Protein AF-A0A3D8JRF0-F1 (afdb_monomer)

Organism: NCBI:txid2291023

Nearest PDB structures (foldseek):
  7dym-assembly1_A  TM=9.245E-01  e=4.728E-04  Pseudomonas aeruginosa PAO1
  6uak-assembly1_A-2  TM=8.917E-01  e=2.465E+00  Lachnospiraceae bacterium C6A11
  4nec-assembly2_B  TM=7.346E-01  e=5.880E+00  Streptomyces lasalocidi
  4nec-assembly3_C  TM=7.288E-01  e=5.880E+00  Streptomyces lasalocidi
  4nec-assembly1_A  TM=7.317E-01  e=9.390E+00  Streptomyces lasalocidi

Solvent-accessible surface area (backbone atoms only — not comparable to full-atom values): 5200 Å² total; per-residue (Å²): 140,86,66,72,43,74,41,77,95,68,40,30,40,30,35,72,45,68,84,58,62,87,45,38,36,88,87,78,54,40,68,34,70,76,37,54,71,46,57,46,52,51,50,51,53,49,51,54,53,52,28,50,56,26,66,78,42,76,85,34,39,35,34,40,35,19,46,41,68,59,62,36,57,48,48,45,52,53,30,59,77,67,72,43,72,57,48,70,42,79,56,112

InterPro domains:
  IPR028904 Tox-REase-5 domain [PF15648] (2-69)

pLDDT: mean 90.53, std 6.91, range [60.84, 96.94]

Foldseek 3Di:
DDFPDADPVVLETEHEDEPVCVQADPVVLHGDPVCVVPVVVVVVVVQVVVLVVQVVDPPHAYEYEYQDVSVLVVVVVVCVVVVRRYHRDYDD

Secondary structure (DSSP, 8-state):
---SEEEGGGTEEEEEE---GGGB-TTT-PBPHHHHHTHHHHHHHHHHHHHHHHHTSTT-EEEEEESSHHHHHHHHHHHHHTT---EEEE--

Sequence (92 aa):
MEFGGFRLRECRLQEAKARDTQFFDLKTRQPKWFFSISGLVDTMRQARKQSAVARDNPPTKLTWYFMQPIPHEYFAGRFVDEDLSIECVFYP

Structure (mmCIF, N/CA/C/O backbone):
data_AF-A0A3D8JRF0-F1
#
_entry.id   AF-A0A3D8JRF0-F1
#
loop_
_atom_site.group_PDB
_atom_site.id
_atom_site.type_symbol
_atom_site.label_atom_id
_atom_site.label_alt_id
_atom_site.label_comp_id
_atom_site.label_asym_id
_atom_site.label_entity_id
_atom_site.label_seq_id
_atom_site.pdbx_PDB_ins_code
_atom_site.Cartn_x
_atom_site.Cartn_y
_atom_site.Cartn_z
_atom_site.occupancy
_atom_site.B_iso_or_equiv
_atom_site.auth_seq_id
_atom_site.auth_comp_id
_atom_site.auth_asym_id
_atom_site.auth_atom_id
_atom_site.pdbx_PDB_model_num
ATOM 1 N N . MET A 1 1 ? -2.819 -14.541 7.033 1.00 60.84 1 MET A N 1
ATOM 2 C CA . MET A 1 1 ? -2.898 -13.102 6.702 1.00 60.84 1 MET A CA 1
ATOM 3 C C . MET A 1 1 ? -2.194 -12.401 7.829 1.00 60.84 1 MET A C 1
ATOM 5 O O . MET A 1 1 ? -2.565 -12.636 8.968 1.00 60.84 1 MET A O 1
ATOM 9 N N . GLU A 1 2 ? -1.155 -11.646 7.513 1.00 80.88 2 GLU A N 1
ATOM 10 C CA . GLU A 1 2 ? -0.236 -11.082 8.500 1.00 80.88 2 GLU A CA 1
ATOM 11 C C . GLU A 1 2 ? -0.118 -9.580 8.260 1.00 80.88 2 GLU A C 1
ATOM 13 O O . GLU A 1 2 ? -0.381 -9.121 7.147 1.00 80.88 2 GLU A O 1
ATOM 18 N N . PHE A 1 3 ? 0.218 -8.835 9.308 1.00 86.56 3 PHE A N 1
ATOM 19 C CA . PHE A 1 3 ? 0.566 -7.419 9.254 1.00 86.56 3 PHE A CA 1
ATOM 20 C C . PHE A 1 3 ? 1.989 -7.277 9.786 1.00 86.56 3 PHE A C 1
ATOM 22 O O . PHE A 1 3 ? 2.351 -7.953 10.749 1.00 86.56 3 PHE A O 1
ATOM 29 N N . GLY A 1 4 ? 2.771 -6.374 9.203 1.00 83.44 4 GLY A N 1
ATOM 30 C CA . GLY A 1 4 ? 4.104 -6.035 9.706 1.00 83.44 4 GLY A CA 1
ATOM 31 C C . GLY A 1 4 ? 4.110 -5.415 11.112 1.00 83.44 4 GLY A C 1
ATOM 32 O O . GLY A 1 4 ? 5.129 -5.473 11.795 1.00 83.44 4 GLY A O 1
ATOM 33 N N . GLY A 1 5 ? 2.992 -4.840 11.574 1.00 90.38 5 GLY A N 1
ATOM 34 C CA . GLY A 1 5 ? 2.861 -4.337 12.942 1.00 90.38 5 GLY A CA 1
ATOM 35 C C . GLY A 1 5 ? 1.532 -3.644 13.247 1.00 90.38 5 GLY A C 1
ATOM 36 O O . GLY A 1 5 ? 0.673 -3.482 12.378 1.00 90.38 5 GLY A O 1
ATOM 37 N N . PHE A 1 6 ? 1.372 -3.210 14.500 1.00 91.12 6 PHE A N 1
ATOM 38 C CA . PHE A 1 6 ? 0.213 -2.443 14.962 1.00 91.12 6 PHE A CA 1
ATOM 39 C C . PHE A 1 6 ? 0.623 -1.335 15.940 1.00 91.12 6 PHE A C 1
ATOM 41 O O . PHE A 1 6 ? 1.302 -1.589 16.936 1.00 91.12 6 PHE A O 1
ATOM 48 N N . ARG A 1 7 ? 0.170 -0.102 15.687 1.00 91.00 7 ARG A N 1
ATOM 49 C CA . ARG A 1 7 ? 0.306 1.039 16.602 1.00 91.00 7 ARG A CA 1
ATOM 50 C C . ARG A 1 7 ? -0.997 1.271 17.347 1.00 91.00 7 ARG A C 1
ATOM 52 O O . ARG A 1 7 ? -1.905 1.929 16.843 1.00 91.00 7 ARG A O 1
ATOM 59 N N . LEU A 1 8 ? -1.032 0.791 18.590 1.00 87.88 8 LEU A N 1
ATOM 60 C CA . LEU A 1 8 ? -2.171 0.906 19.509 1.00 87.88 8 LEU A CA 1
ATOM 61 C C . LEU A 1 8 ? -2.719 2.336 19.619 1.00 87.88 8 LEU A C 1
ATOM 63 O O . LEU A 1 8 ? -3.914 2.548 19.452 1.00 87.88 8 LEU A O 1
ATOM 67 N N . ARG A 1 9 ? -1.848 3.327 19.853 1.00 90.00 9 ARG A N 1
ATOM 68 C CA . ARG A 1 9 ? -2.262 4.727 20.077 1.00 90.00 9 ARG A CA 1
ATOM 69 C C . ARG A 1 9 ? -2.919 5.385 18.863 1.00 90.00 9 ARG A C 1
ATOM 71 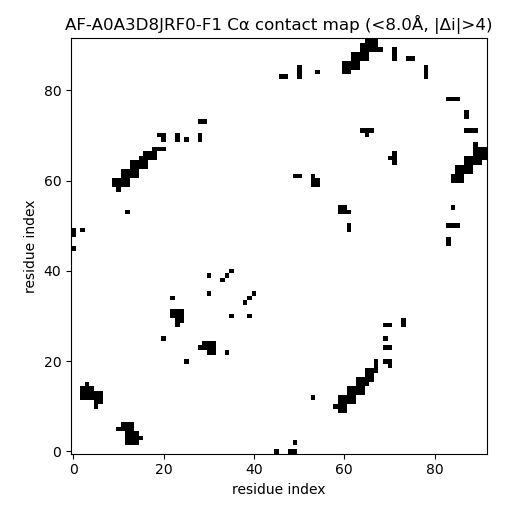O O . ARG A 1 9 ? -3.661 6.343 19.028 1.00 90.00 9 ARG A O 1
ATOM 78 N N . GLU A 1 10 ? -2.639 4.886 17.665 1.00 91.06 10 GLU A N 1
ATOM 79 C CA . GLU A 1 10 ? -3.141 5.443 16.406 1.00 91.06 10 GLU A CA 1
ATOM 80 C C . GLU A 1 10 ? -4.251 4.581 15.790 1.00 91.06 10 GLU A C 1
ATOM 82 O O . GLU A 1 10 ? -4.749 4.921 14.719 1.00 91.06 10 GLU A O 1
ATOM 87 N N . CYS A 1 11 ? -4.610 3.457 16.431 1.00 92.31 11 CYS A N 1
ATOM 88 C CA . CYS A 1 11 ? -5.439 2.405 15.837 1.00 92.31 11 CYS A CA 1
ATOM 89 C C . CYS A 1 11 ? -4.948 2.039 14.425 1.00 92.31 11 CYS A C 1
ATOM 91 O O . CYS A 1 11 ? -5.728 1.969 13.480 1.00 92.31 11 CYS A O 1
ATOM 93 N N . ARG A 1 12 ? -3.631 1.874 14.252 1.00 94.00 12 ARG A N 1
ATOM 94 C CA . ARG A 1 12 ? -3.019 1.776 12.922 1.00 94.00 12 ARG A CA 1
ATOM 95 C C . ARG A 1 12 ? -2.348 0.432 12.698 1.00 94.00 12 ARG A C 1
ATOM 97 O O . ARG A 1 12 ? -1.363 0.110 13.358 1.00 94.00 12 ARG A O 1
ATOM 104 N N . LEU A 1 13 ? -2.851 -0.323 11.729 1.00 95.19 13 LEU A N 1
ATOM 105 C CA . LEU A 1 13 ? -2.205 -1.509 11.178 1.00 95.19 13 LEU A CA 1
ATOM 106 C C . LEU A 1 13 ? -1.127 -1.082 10.182 1.00 95.19 13 LEU A C 1
ATOM 108 O O . LEU A 1 13 ? -1.318 -0.145 9.404 1.00 95.19 13 LEU A O 1
ATOM 112 N N . GLN A 1 14 ? 0.013 -1.761 10.219 1.00 94.38 14 GLN A N 1
ATOM 113 C CA . GLN A 1 14 ? 1.183 -1.413 9.426 1.00 94.38 14 GLN A CA 1
ATOM 114 C C . GLN A 1 14 ? 1.658 -2.615 8.615 1.00 94.38 14 GLN A C 1
ATOM 116 O O . GLN A 1 14 ? 1.721 -3.731 9.122 1.00 94.38 14 GLN A O 1
ATOM 121 N N . GLU A 1 15 ? 2.042 -2.365 7.371 1.00 93.69 15 GLU A N 1
ATOM 122 C CA . GLU A 1 15 ? 2.744 -3.303 6.501 1.00 93.69 15 GLU A CA 1
ATOM 123 C C . GLU A 1 15 ? 4.029 -2.631 6.020 1.00 93.69 15 GLU A C 1
ATOM 125 O O . GLU A 1 15 ? 3.987 -1.491 5.564 1.00 93.69 15 GLU A O 1
ATOM 130 N N . ALA A 1 16 ? 5.167 -3.316 6.109 1.00 90.94 16 ALA A N 1
ATOM 131 C CA . ALA A 1 16 ? 6.427 -2.828 5.559 1.00 90.94 16 ALA A CA 1
ATOM 132 C C . ALA A 1 16 ? 6.786 -3.648 4.319 1.00 90.94 16 ALA A C 1
ATOM 134 O O . ALA A 1 16 ? 6.900 -4.872 4.389 1.00 90.94 16 ALA A O 1
ATOM 135 N N . LYS A 1 17 ? 6.965 -2.976 3.182 1.00 88.75 17 LYS A N 1
ATOM 136 C CA . LYS A 1 17 ? 7.463 -3.575 1.946 1.00 88.75 17 LYS A CA 1
ATOM 137 C C . LYS A 1 17 ? 8.940 -3.244 1.790 1.00 88.75 17 LYS A C 1
ATOM 139 O O . LYS A 1 17 ? 9.358 -2.088 1.908 1.00 88.75 17 LYS A O 1
ATOM 144 N N . ALA A 1 18 ? 9.724 -4.299 1.593 1.00 75.75 18 ALA A N 1
ATOM 145 C CA . ALA A 1 18 ? 11.172 -4.233 1.547 1.00 75.75 18 ALA A CA 1
ATOM 146 C C . ALA A 1 18 ? 11.661 -3.503 0.284 1.00 75.75 18 ALA A C 1
ATOM 148 O O . ALA A 1 18 ? 10.891 -2.976 -0.524 1.00 75.75 18 ALA A O 1
ATOM 149 N N . ARG A 1 19 ? 12.986 -3.437 0.121 1.00 65.56 19 ARG A N 1
ATOM 150 C CA . ARG A 1 19 ? 13.645 -2.845 -1.047 1.00 65.56 19 ARG A CA 1
ATOM 151 C C . ARG A 1 19 ? 13.397 -3.707 -2.295 1.00 65.56 19 ARG A C 1
ATOM 153 O O . ARG A 1 19 ? 14.248 -4.474 -2.728 1.00 65.56 19 ARG A O 1
ATOM 160 N N . ASP A 1 20 ? 12.228 -3.516 -2.888 1.00 65.94 20 ASP A N 1
ATOM 161 C CA . ASP A 1 20 ? 11.683 -4.348 -3.962 1.00 65.94 20 ASP A CA 1
ATOM 162 C C . ASP A 1 20 ? 11.900 -3.759 -5.369 1.00 65.94 20 ASP A C 1
ATOM 164 O O . ASP A 1 20 ? 11.266 -4.177 -6.337 1.00 65.94 20 ASP A O 1
ATOM 168 N N . THR A 1 21 ? 12.837 -2.815 -5.540 1.00 71.69 21 THR A N 1
ATOM 169 C CA . THR A 1 21 ? 13.141 -2.220 -6.860 1.00 71.69 21 THR A CA 1
ATOM 170 C C . THR A 1 21 ? 13.605 -3.239 -7.891 1.00 71.69 21 THR A C 1
ATOM 172 O O . THR A 1 21 ? 13.426 -3.014 -9.084 1.00 71.69 21 THR A O 1
ATOM 175 N N . GLN A 1 22 ? 14.135 -4.389 -7.466 1.00 81.62 22 GLN A N 1
ATOM 176 C CA . GLN A 1 22 ? 14.513 -5.470 -8.378 1.00 81.62 22 GLN A CA 1
ATOM 177 C C . GLN A 1 22 ? 13.334 -6.028 -9.193 1.00 81.62 22 GLN A C 1
ATOM 179 O O . GLN A 1 22 ? 13.557 -6.590 -10.269 1.00 81.62 22 GLN A O 1
ATOM 184 N N . PHE A 1 23 ? 12.099 -5.867 -8.710 1.00 87.00 23 PHE A N 1
ATOM 185 C CA . PHE A 1 23 ? 10.882 -6.336 -9.374 1.00 87.00 23 PHE A CA 1
ATOM 186 C C . PHE A 1 23 ? 10.277 -5.309 -10.330 1.00 87.00 23 PHE A C 1
ATOM 188 O O . PHE A 1 23 ? 9.331 -5.635 -11.040 1.00 87.00 23 PHE A O 1
ATOM 195 N N . PHE A 1 24 ? 10.838 -4.103 -10.389 1.00 90.19 24 PHE A N 1
ATOM 196 C CA . PHE A 1 24 ? 10.376 -3.021 -11.248 1.00 90.19 24 PHE A CA 1
ATOM 197 C C . PHE A 1 24 ? 11.423 -2.692 -12.309 1.00 90.19 24 PHE A C 1
ATOM 199 O O . PHE A 1 24 ? 12.630 -2.864 -12.121 1.00 90.19 24 PHE A O 1
ATOM 206 N N . ASP A 1 25 ? 10.953 -2.237 -13.459 1.00 88.69 25 ASP A N 1
ATOM 207 C CA . ASP A 1 25 ? 11.796 -1.646 -14.483 1.00 88.69 25 ASP A CA 1
ATOM 208 C C . ASP A 1 25 ? 11.987 -0.154 -14.175 1.00 88.69 25 ASP A C 1
ATOM 210 O O . ASP A 1 25 ? 11.024 0.595 -14.021 1.00 88.69 25 ASP A O 1
ATOM 214 N N . LEU A 1 26 ? 13.242 0.286 -14.061 1.00 86.06 26 LEU A N 1
ATOM 215 C CA . LEU A 1 26 ? 13.565 1.653 -13.637 1.00 86.06 26 LEU A CA 1
ATOM 216 C C . LEU A 1 26 ? 13.193 2.717 -14.679 1.00 86.06 26 LEU A C 1
ATOM 218 O O . LEU A 1 26 ? 13.022 3.879 -14.316 1.00 86.06 26 LEU A O 1
ATOM 222 N N . LYS A 1 27 ? 13.085 2.344 -15.961 1.00 86.25 27 LYS A N 1
ATOM 223 C CA . LYS A 1 27 ? 12.753 3.275 -17.047 1.00 86.25 27 LYS A CA 1
ATOM 224 C C . LYS A 1 27 ? 11.247 3.463 -17.158 1.00 86.25 27 LYS A 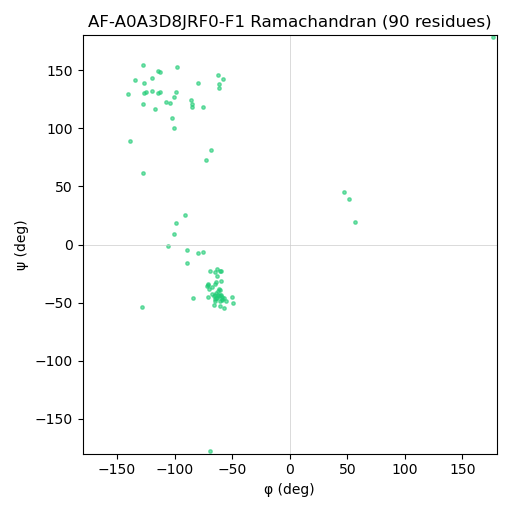C 1
ATOM 226 O O . LYS A 1 27 ? 10.773 4.585 -17.276 1.00 86.25 27 LYS A O 1
ATOM 231 N N . THR A 1 28 ? 10.505 2.361 -17.127 1.00 87.75 28 THR A N 1
ATOM 232 C CA . THR A 1 28 ? 9.045 2.365 -17.296 1.00 87.75 28 THR A CA 1
ATOM 233 C C . THR A 1 28 ? 8.294 2.534 -15.978 1.00 87.75 28 THR A C 1
ATOM 235 O O . THR A 1 28 ? 7.106 2.845 -16.001 1.00 87.75 28 THR A O 1
ATOM 238 N N . ARG A 1 29 ? 8.966 2.327 -14.835 1.00 87.94 29 ARG A N 1
ATOM 239 C CA . ARG A 1 29 ? 8.373 2.258 -13.486 1.00 87.94 29 ARG A CA 1
ATOM 240 C C . ARG A 1 29 ? 7.279 1.193 -13.353 1.00 87.94 29 ARG A C 1
ATOM 242 O O . ARG A 1 29 ? 6.482 1.231 -12.423 1.00 87.94 29 ARG A O 1
ATOM 249 N N . GLN A 1 30 ? 7.255 0.227 -14.270 1.00 90.31 30 GLN A N 1
ATOM 250 C CA . GLN A 1 30 ? 6.298 -0.872 -14.273 1.00 90.31 30 GLN A CA 1
ATOM 251 C C . GLN A 1 30 ? 6.903 -2.127 -13.638 1.00 90.31 30 GLN A C 1
ATOM 253 O O . GLN A 1 30 ? 8.124 -2.322 -13.685 1.00 90.31 30 GLN A O 1
ATOM 258 N N . PRO A 1 31 ? 6.072 -3.006 -13.059 1.00 90.06 31 PRO A N 1
ATOM 259 C CA . PRO A 1 31 ? 6.516 -4.314 -12.610 1.00 90.06 31 PRO A CA 1
ATOM 260 C C . PRO A 1 31 ? 7.047 -5.139 -13.790 1.00 90.06 31 PRO A C 1
ATOM 262 O O . PRO A 1 31 ? 6.468 -5.167 -14.878 1.00 90.06 31 PRO A O 1
ATOM 265 N N . LYS A 1 32 ? 8.160 -5.841 -13.569 1.00 91.00 32 LYS A N 1
ATOM 266 C CA . LYS A 1 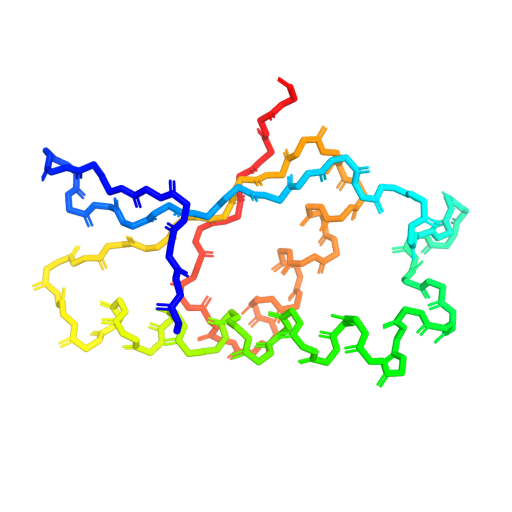32 ? 8.723 -6.789 -14.533 1.00 91.00 32 LYS A CA 1
ATOM 267 C C . LYS A 1 32 ? 7.725 -7.916 -14.778 1.00 91.00 32 LYS A C 1
ATOM 269 O O . LYS A 1 32 ? 7.049 -8.358 -13.853 1.00 91.00 32 LYS A O 1
ATOM 274 N N . TRP A 1 33 ? 7.696 -8.435 -16.005 1.00 88.00 33 TRP A N 1
ATOM 275 C CA . TRP A 1 33 ? 6.682 -9.402 -16.442 1.00 88.00 33 TRP A CA 1
ATOM 276 C C . TRP A 1 33 ? 6.510 -10.583 -15.467 1.00 88.00 33 TRP A C 1
ATOM 278 O O . TRP A 1 33 ? 5.389 -10.897 -15.089 1.00 88.00 33 TRP A O 1
ATOM 288 N N . PHE A 1 34 ? 7.612 -11.179 -14.990 1.00 85.00 34 PHE A N 1
ATOM 289 C CA . PHE A 1 34 ? 7.579 -12.332 -14.087 1.00 85.00 34 PHE A CA 1
ATOM 290 C C . PHE A 1 34 ? 6.960 -11.995 -12.725 1.00 85.00 34 PHE A C 1
ATOM 292 O O . PHE A 1 34 ? 6.285 -12.831 -12.131 1.00 85.00 34 PHE A O 1
ATOM 299 N N . PHE A 1 35 ? 7.160 -10.765 -12.240 1.00 86.06 35 PHE A N 1
ATOM 300 C CA . PHE A 1 35 ? 6.541 -10.288 -11.009 1.00 86.06 35 PHE A CA 1
ATOM 301 C C . PHE A 1 35 ? 5.046 -10.048 -11.222 1.00 86.06 35 PHE A C 1
ATOM 303 O O . PHE A 1 35 ? 4.247 -10.372 -10.350 1.00 86.06 35 PHE A O 1
ATOM 310 N N . SER A 1 36 ? 4.646 -9.572 -12.403 1.00 86.38 36 SER A N 1
ATOM 311 C CA . SER A 1 36 ? 3.239 -9.355 -12.749 1.00 86.38 36 SER A CA 1
ATOM 312 C C . SER A 1 36 ? 2.398 -10.639 -12.768 1.00 86.38 36 SER A C 1
ATOM 314 O O . SER A 1 36 ? 1.199 -10.560 -12.517 1.00 86.38 36 SER A O 1
ATOM 316 N N . ILE A 1 37 ? 2.993 -11.812 -13.030 1.00 83.94 37 ILE A N 1
ATOM 317 C CA . ILE A 1 37 ? 2.260 -13.094 -13.103 1.00 83.94 37 ILE A CA 1
ATOM 318 C C . ILE A 1 37 ? 1.783 -13.563 -11.726 1.00 83.94 37 ILE A C 1
ATOM 320 O O . ILE A 1 37 ? 0.650 -14.015 -11.591 1.00 83.94 37 ILE A O 1
ATOM 324 N N . SER A 1 38 ? 2.650 -13.501 -10.713 1.00 85.31 38 SER A N 1
ATOM 325 C CA . SER A 1 38 ? 2.375 -14.081 -9.391 1.00 85.31 38 SER A CA 1
ATOM 326 C C . SER A 1 38 ? 2.605 -13.089 -8.260 1.00 85.31 38 SER A C 1
ATOM 328 O O . SER A 1 38 ? 1.684 -12.816 -7.497 1.00 85.31 38 SER A O 1
ATOM 330 N N . GLY A 1 39 ? 3.789 -12.478 -8.183 1.00 87.06 39 GLY A N 1
ATOM 331 C CA . GLY A 1 39 ? 4.162 -11.600 -7.070 1.00 87.06 39 GLY A CA 1
ATOM 332 C C . GLY A 1 39 ? 3.238 -10.390 -6.904 1.00 87.06 39 GLY A C 1
ATOM 333 O O . GLY A 1 39 ? 2.788 -10.093 -5.796 1.00 87.06 39 GLY A O 1
ATOM 334 N N . LEU A 1 40 ? 2.878 -9.727 -8.003 1.00 90.62 40 LEU A N 1
ATOM 335 C CA . LEU A 1 40 ? 1.941 -8.606 -7.993 1.00 90.62 40 LEU A CA 1
ATOM 336 C C . LEU A 1 40 ? 0.526 -9.061 -7.620 1.00 90.62 40 LEU A C 1
ATOM 338 O O . LEU A 1 40 ? -0.145 -8.396 -6.832 1.00 90.62 40 LEU A O 1
ATOM 342 N N . VAL A 1 41 ? 0.081 -10.198 -8.161 1.00 91.19 41 VAL A N 1
ATOM 343 C CA . VAL A 1 41 ? -1.243 -10.770 -7.873 1.00 91.19 41 VAL A CA 1
ATOM 344 C C . VAL A 1 41 ? -1.362 -11.109 -6.388 1.00 91.19 41 VAL A C 1
ATOM 346 O O . VAL A 1 41 ? -2.364 -10.777 -5.751 1.00 91.19 41 VAL A O 1
ATOM 349 N N . ASP A 1 42 ? -0.324 -11.713 -5.815 1.00 91.38 42 ASP A N 1
ATOM 350 C CA . ASP A 1 42 ? -0.250 -12.052 -4.398 1.00 91.38 42 ASP A CA 1
ATOM 351 C C . ASP A 1 42 ? -0.223 -10.799 -3.516 1.00 91.38 42 ASP A C 1
ATOM 353 O O . ASP A 1 42 ? -0.976 -10.714 -2.542 1.00 91.38 42 ASP A O 1
ATOM 357 N N . THR A 1 43 ? 0.573 -9.798 -3.899 1.00 92.19 43 THR A N 1
ATOM 358 C CA . THR A 1 43 ? 0.685 -8.524 -3.175 1.00 92.19 43 THR A CA 1
ATOM 359 C C . THR A 1 43 ? -0.644 -7.770 -3.169 1.00 92.19 43 THR A C 1
ATOM 361 O O . THR A 1 43 ? -1.107 -7.344 -2.112 1.00 92.19 43 THR A O 1
ATOM 364 N N . MET A 1 44 ? -1.324 -7.672 -4.316 1.00 94.81 44 MET A N 1
ATOM 365 C CA . MET A 1 44 ? -2.642 -7.032 -4.397 1.00 94.81 44 MET A CA 1
ATOM 366 C C . MET A 1 44 ? -3.714 -7.834 -3.659 1.00 94.81 44 MET A C 1
ATOM 368 O O . MET A 1 44 ? -4.573 -7.255 -2.994 1.00 94.81 44 MET A O 1
ATOM 372 N N . ARG A 1 45 ? -3.657 -9.172 -3.691 1.00 94.88 45 ARG A N 1
ATOM 373 C CA . ARG A 1 45 ? -4.551 -10.010 -2.879 1.00 94.88 45 ARG A CA 1
ATOM 374 C C . ARG A 1 45 ? -4.356 -9.745 -1.384 1.00 94.88 45 ARG A C 1
ATOM 376 O O . ARG A 1 45 ? -5.344 -9.718 -0.651 1.00 94.88 45 ARG A O 1
ATOM 383 N N . GLN A 1 46 ? -3.119 -9.552 -0.926 1.00 95.06 46 GLN A N 1
ATOM 384 C CA . GLN A 1 46 ? -2.836 -9.169 0.458 1.00 95.06 46 GLN A CA 1
ATOM 385 C C . GLN A 1 46 ? -3.401 -7.779 0.772 1.00 95.06 46 GLN A C 1
ATOM 387 O O . GLN A 1 4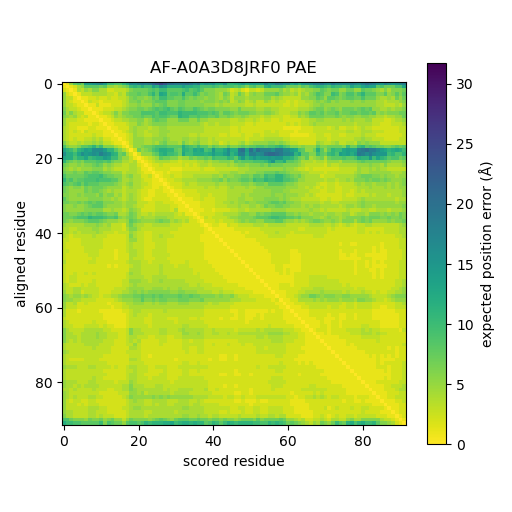6 ? -4.126 -7.649 1.758 1.00 95.06 46 GLN A O 1
ATOM 392 N N . ALA A 1 47 ? -3.139 -6.782 -0.079 1.00 95.75 47 ALA A N 1
ATOM 393 C CA . ALA A 1 47 ? -3.627 -5.411 0.088 1.00 95.75 47 ALA A CA 1
ATOM 394 C C . ALA A 1 47 ? -5.154 -5.359 0.229 1.00 95.75 47 ALA A C 1
ATOM 396 O O . ALA A 1 47 ? -5.668 -4.798 1.193 1.00 95.75 47 ALA A O 1
ATOM 397 N N . ARG A 1 48 ? -5.886 -6.037 -0.664 1.00 96.69 48 ARG A N 1
ATOM 398 C CA . ARG A 1 48 ? -7.356 -6.121 -0.620 1.00 96.69 48 ARG A CA 1
ATOM 399 C C . ARG A 1 48 ? -7.863 -6.720 0.689 1.00 96.69 48 ARG A C 1
ATOM 401 O O . ARG A 1 48 ? -8.765 -6.170 1.312 1.00 96.69 48 ARG A O 1
ATOM 408 N N . LYS A 1 49 ? -7.267 -7.833 1.132 1.00 96.44 49 LYS A N 1
ATOM 409 C CA . LYS A 1 49 ? -7.654 -8.490 2.391 1.00 96.44 49 LYS A CA 1
ATOM 410 C C . LYS A 1 49 ? -7.378 -7.601 3.603 1.00 96.44 49 LYS A C 1
ATOM 412 O O . LYS A 1 49 ? -8.238 -7.471 4.466 1.00 96.44 49 LYS A O 1
ATOM 417 N N . GLN A 1 50 ? -6.200 -6.981 3.662 1.00 95.81 50 GLN A N 1
ATOM 418 C CA . GLN A 1 50 ? -5.826 -6.064 4.742 1.00 95.81 50 GLN A CA 1
ATOM 419 C C . GLN A 1 50 ? -6.718 -4.820 4.767 1.00 95.81 50 GLN A C 1
ATOM 421 O O . GLN A 1 50 ? -7.167 -4.429 5.843 1.00 95.81 50 GLN A O 1
ATOM 426 N N . SER A 1 51 ? -7.032 -4.249 3.602 1.00 96.50 51 SER A N 1
ATOM 427 C CA . SER A 1 51 ? -7.943 -3.109 3.491 1.00 96.50 51 SER A CA 1
ATOM 428 C C . SER A 1 51 ? -9.348 -3.458 3.980 1.00 96.50 51 SER A C 1
ATOM 430 O O . SER A 1 51 ? -9.910 -2.701 4.766 1.00 96.50 51 SER A O 1
ATOM 432 N N . ALA A 1 52 ? -9.878 -4.630 3.609 1.00 96.19 52 ALA A N 1
ATOM 433 C CA . ALA A 1 52 ? -11.171 -5.100 4.105 1.00 96.19 52 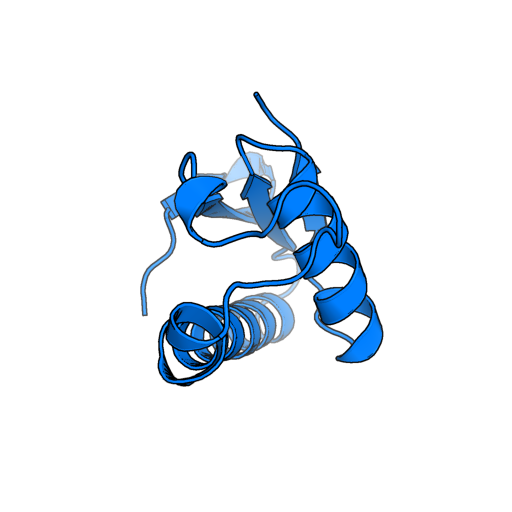ALA A CA 1
ATOM 434 C C . ALA A 1 52 ? -11.186 -5.217 5.639 1.00 96.19 52 ALA A C 1
ATOM 436 O O . ALA A 1 52 ? -12.063 -4.653 6.283 1.00 96.19 52 ALA A O 1
ATOM 437 N N . VAL A 1 53 ? -10.167 -5.847 6.237 1.00 94.50 53 VAL A N 1
ATOM 438 C CA . VAL A 1 53 ? -10.073 -5.972 7.703 1.00 94.50 53 VAL A CA 1
ATOM 439 C C . VAL A 1 53 ? -10.001 -4.610 8.393 1.00 94.50 53 VAL A C 1
ATOM 441 O O . VAL A 1 53 ? -10.683 -4.408 9.393 1.00 94.50 53 VAL A O 1
ATOM 444 N N . ALA A 1 54 ? -9.208 -3.666 7.882 1.00 94.25 54 ALA A N 1
ATOM 445 C CA . ALA A 1 54 ? -9.133 -2.329 8.471 1.00 94.25 54 ALA A CA 1
ATOM 446 C C . ALA A 1 54 ? -10.472 -1.581 8.358 1.00 94.25 54 ALA A C 1
ATOM 448 O O . ALA A 1 54 ? -10.932 -0.996 9.337 1.00 94.25 54 ALA A O 1
ATOM 449 N N . ARG A 1 55 ? -11.124 -1.659 7.190 1.00 94.88 55 ARG A N 1
ATOM 450 C CA . ARG A 1 55 ? -12.422 -1.025 6.924 1.00 94.88 55 ARG A CA 1
ATOM 451 C C . ARG A 1 55 ? -13.533 -1.568 7.820 1.00 94.88 55 ARG A C 1
ATOM 453 O O . ARG A 1 55 ? -14.347 -0.790 8.305 1.00 94.88 55 ARG A O 1
ATOM 460 N N . ASP A 1 56 ? -13.542 -2.873 8.066 1.00 95.56 56 ASP A N 1
ATOM 461 C CA . ASP A 1 56 ? -14.567 -3.529 8.880 1.00 95.56 56 ASP A CA 1
ATOM 462 C C . ASP A 1 56 ? -14.377 -3.276 10.394 1.00 95.56 56 ASP A C 1
ATOM 464 O O . ASP A 1 56 ? -15.235 -3.648 11.192 1.00 95.56 56 ASP A O 1
ATOM 468 N N . ASN A 1 57 ? -13.278 -2.625 10.809 1.00 92.75 57 ASN A N 1
ATOM 469 C CA . ASN A 1 57 ? -12.935 -2.373 12.214 1.00 92.75 57 ASN A CA 1
ATOM 470 C C . ASN A 1 57 ? -12.647 -0.882 12.503 1.00 92.75 57 ASN A C 1
ATOM 472 O O . ASN A 1 57 ? -11.538 -0.546 12.929 1.00 92.75 57 ASN A O 1
ATOM 476 N N . PRO A 1 58 ? -13.602 0.047 12.310 1.00 91.50 58 PRO A N 1
ATOM 477 C CA . PRO A 1 58 ? -13.391 1.461 12.633 1.00 91.50 58 PRO A CA 1
ATOM 478 C C . PRO A 1 58 ? -13.028 1.654 14.124 1.00 91.50 58 PRO A C 1
ATOM 480 O O . PRO A 1 58 ? -13.574 0.951 14.975 1.00 91.50 58 PRO A O 1
ATOM 483 N N . PRO A 1 59 ? -12.125 2.594 14.481 1.00 93.12 59 PRO A N 1
ATOM 484 C CA . PRO A 1 59 ? -11.501 3.627 13.646 1.00 93.12 59 PRO A CA 1
ATOM 485 C C . PRO A 1 59 ? -10.168 3.186 13.001 1.00 93.12 59 PRO A C 1
ATOM 487 O O . PRO A 1 59 ? -9.308 4.028 12.735 1.00 93.12 59 PRO A O 1
ATOM 490 N N . THR A 1 60 ? -9.961 1.880 12.795 1.00 94.50 60 THR A N 1
ATOM 491 C CA . THR A 1 60 ? -8.674 1.331 12.355 1.00 94.50 60 THR A CA 1
ATOM 492 C C . THR A 1 60 ? -8.245 1.870 10.994 1.00 94.50 60 THR A C 1
ATOM 494 O O . THR A 1 60 ? -9.023 1.900 10.044 1.00 94.50 60 THR A O 1
ATOM 497 N N . LYS A 1 61 ? -6.971 2.256 10.885 1.00 95.44 61 LYS A N 1
ATOM 498 C CA . LYS A 1 61 ? -6.334 2.673 9.629 1.00 95.44 61 LYS A CA 1
ATOM 499 C C . LYS A 1 61 ? -5.277 1.665 9.208 1.00 95.44 61 LYS A C 1
ATOM 501 O O . LYS A 1 61 ? -4.609 1.078 10.056 1.00 95.44 61 LYS A O 1
ATOM 506 N N . LEU A 1 62 ? -5.083 1.503 7.904 1.00 96.81 62 LEU A N 1
ATOM 507 C CA . LEU A 1 62 ? -4.024 0.669 7.344 1.00 96.81 62 LEU A CA 1
ATOM 508 C C . LEU A 1 62 ? -2.993 1.537 6.630 1.00 96.81 62 LEU A C 1
ATOM 510 O O . LEU A 1 62 ? -3.355 2.369 5.802 1.00 96.81 62 LEU A O 1
ATOM 514 N N . THR A 1 63 ? -1.715 1.309 6.923 1.00 96.94 63 THR A N 1
ATOM 515 C CA . THR A 1 63 ? -0.599 1.989 6.2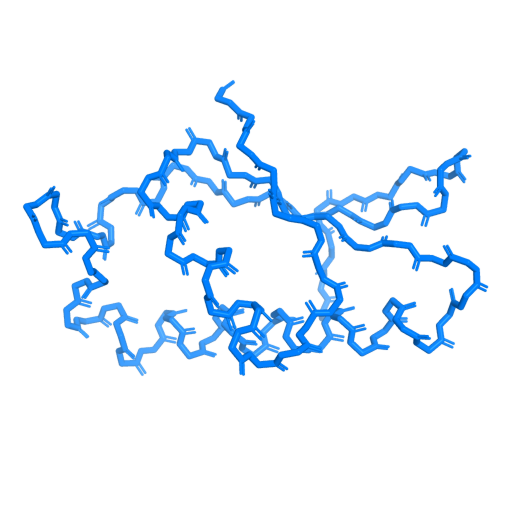59 1.00 96.94 63 THR A CA 1
ATOM 516 C C . THR A 1 63 ? 0.396 0.995 5.701 1.00 96.94 63 THR A C 1
ATOM 518 O O . THR A 1 63 ? 0.859 0.104 6.413 1.00 96.94 63 THR A O 1
ATOM 521 N N . TRP A 1 64 ? 0.752 1.180 4.436 1.00 96.25 64 TRP A N 1
ATOM 522 C CA . TRP A 1 64 ? 1.830 0.460 3.776 1.00 96.25 64 TRP A CA 1
ATOM 523 C C . TRP A 1 64 ? 3.045 1.375 3.645 1.00 96.25 64 TRP A C 1
ATOM 525 O O . TRP A 1 64 ? 2.961 2.447 3.045 1.00 96.25 64 TRP A O 1
ATOM 535 N N . TYR A 1 65 ? 4.167 0.944 4.213 1.00 94.25 65 TYR A N 1
ATOM 536 C CA . TYR A 1 65 ? 5.448 1.633 4.156 1.00 94.25 65 TYR A CA 1
ATOM 537 C C . TYR A 1 65 ? 6.324 1.014 3.081 1.00 94.25 65 TYR A C 1
ATOM 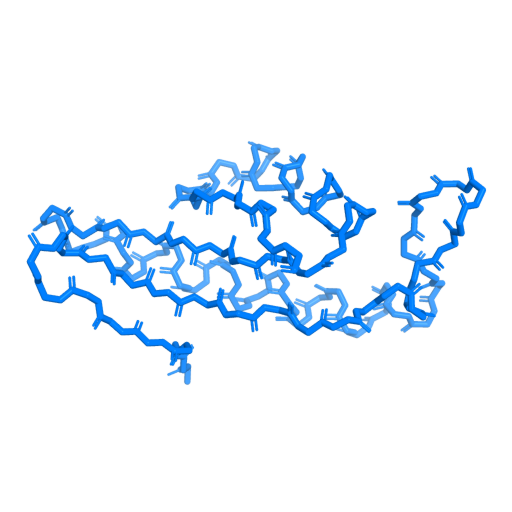539 O O . TYR A 1 65 ? 6.521 -0.200 3.054 1.00 94.25 65 TYR A O 1
ATOM 547 N N . PHE A 1 66 ? 6.889 1.861 2.232 1.00 93.00 66 PHE A N 1
ATOM 548 C CA . PHE A 1 66 ? 7.797 1.457 1.171 1.00 93.00 66 PHE A CA 1
ATOM 549 C C . PHE A 1 66 ? 9.157 2.120 1.356 1.00 93.00 66 PHE A C 1
ATOM 551 O O . PHE A 1 66 ? 9.242 3.337 1.512 1.00 93.00 66 PHE A O 1
ATOM 558 N N . MET A 1 67 ? 10.224 1.327 1.252 1.00 91.12 67 MET A N 1
ATOM 559 C CA . MET A 1 67 ? 11.603 1.833 1.304 1.00 91.12 67 MET A CA 1
ATOM 560 C C . MET A 1 67 ? 12.088 2.438 -0.018 1.00 91.12 67 MET A C 1
ATOM 562 O O . MET A 1 67 ? 13.209 2.941 -0.097 1.00 91.12 67 MET A O 1
ATOM 566 N N . GLN A 1 68 ? 11.319 2.318 -1.103 1.00 90.19 68 GLN A N 1
ATOM 567 C CA . GLN A 1 68 ? 11.725 2.756 -2.441 1.00 90.19 68 GLN A CA 1
ATOM 568 C C . GLN A 1 68 ? 10.596 3.536 -3.129 1.00 90.19 68 GLN A C 1
ATOM 570 O O . GLN A 1 68 ? 9.437 3.131 -3.014 1.00 90.19 68 GLN A O 1
ATOM 575 N N . PRO A 1 69 ? 10.919 4.605 -3.882 1.00 91.25 69 PRO A N 1
ATOM 576 C CA . PRO A 1 69 ? 9.909 5.482 -4.471 1.00 91.25 69 PRO A CA 1
ATOM 577 C C . PRO A 1 69 ? 9.144 4.818 -5.625 1.00 91.25 69 PRO A C 1
ATOM 579 O O . PRO A 1 69 ? 7.946 5.016 -5.755 1.00 91.25 69 PRO A O 1
ATOM 582 N N . ILE A 1 70 ? 9.793 3.971 -6.435 1.00 92.12 70 ILE A N 1
ATOM 583 C CA . ILE A 1 70 ? 9.143 3.359 -7.610 1.00 92.12 70 ILE A CA 1
ATOM 584 C C . ILE A 1 70 ? 7.997 2.409 -7.211 1.00 92.12 70 ILE A C 1
ATOM 586 O O . ILE A 1 70 ? 6.888 2.588 -7.713 1.00 92.12 70 ILE A O 1
ATOM 590 N N . PRO A 1 71 ? 8.197 1.429 -6.302 1.00 91.56 71 PRO A N 1
ATOM 591 C CA . PRO A 1 71 ? 7.084 0.620 -5.815 1.00 91.56 71 PRO A CA 1
ATOM 592 C C . PRO A 1 71 ? 6.025 1.460 -5.090 1.00 91.56 71 PRO A C 1
ATOM 594 O O . PRO A 1 71 ? 4.840 1.201 -5.267 1.00 91.56 71 PRO A O 1
ATOM 597 N N . HIS A 1 72 ? 6.434 2.472 -4.312 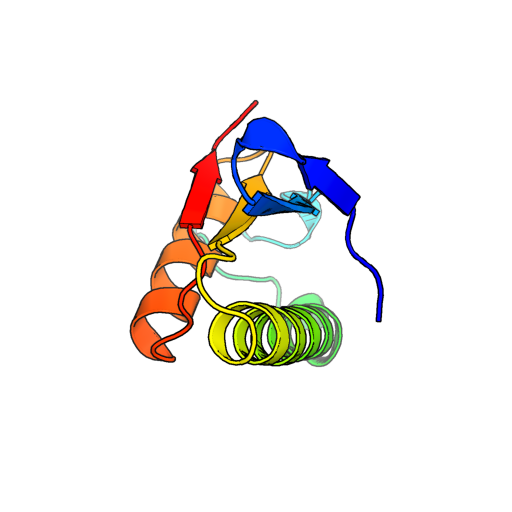1.00 93.50 72 HIS A N 1
ATOM 598 C CA . HIS A 1 72 ? 5.510 3.378 -3.617 1.00 93.50 72 HIS A CA 1
ATOM 599 C C . HIS A 1 72 ? 4.548 4.064 -4.590 1.00 93.50 72 HIS A C 1
ATOM 601 O O . HIS A 1 72 ? 3.338 3.924 -4.432 1.00 93.50 72 HIS A O 1
ATOM 607 N N . GLU A 1 73 ? 5.075 4.735 -5.616 1.00 93.19 73 GLU A N 1
ATOM 608 C CA . GLU A 1 73 ? 4.280 5.431 -6.632 1.00 93.19 73 GLU A CA 1
ATOM 609 C C . GLU A 1 73 ? 3.333 4.466 -7.353 1.00 93.19 73 GLU A C 1
ATOM 611 O O . GLU A 1 73 ? 2.144 4.753 -7.508 1.00 93.19 73 GLU A O 1
ATOM 616 N N . TYR A 1 74 ? 3.842 3.293 -7.744 1.00 93.81 74 TYR A N 1
ATOM 617 C CA . TYR A 1 74 ? 3.046 2.281 -8.428 1.00 93.81 74 TYR A CA 1
ATOM 618 C C . TYR A 1 74 ? 1.872 1.795 -7.566 1.00 93.81 74 TYR A C 1
ATOM 620 O O . TYR A 1 74 ? 0.724 1.816 -8.008 1.00 93.81 74 TYR A O 1
ATOM 628 N N . PHE A 1 75 ? 2.135 1.367 -6.329 1.00 94.50 75 PHE A N 1
ATOM 629 C CA . PHE A 1 75 ? 1.090 0.836 -5.455 1.00 94.50 75 PHE A CA 1
ATOM 630 C C . PHE A 1 75 ? 0.136 1.919 -4.955 1.00 94.50 75 PHE A C 1
ATOM 632 O O . PHE A 1 75 ? -1.055 1.644 -4.847 1.00 94.50 75 PHE A O 1
ATOM 639 N N . ALA A 1 76 ? 0.611 3.147 -4.724 1.00 94.75 76 ALA A N 1
ATOM 640 C CA . ALA A 1 76 ? -0.257 4.275 -4.393 1.00 94.75 76 ALA A CA 1
ATOM 641 C C . ALA A 1 76 ? -1.320 4.493 -5.480 1.00 94.75 76 ALA A C 1
ATOM 643 O O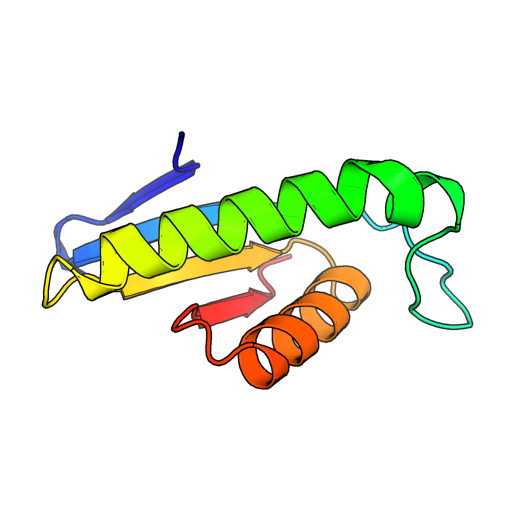 . ALA A 1 76 ? -2.502 4.588 -5.156 1.00 94.75 76 ALA A O 1
ATOM 644 N N . GLY A 1 77 ? -0.923 4.481 -6.760 1.00 95.31 77 GLY A N 1
ATOM 645 C CA . GLY A 1 77 ? -1.868 4.555 -7.878 1.00 95.31 77 GLY A CA 1
ATOM 646 C C . GLY A 1 77 ? -2.856 3.388 -7.881 1.00 95.31 77 GLY A C 1
ATOM 647 O O . GLY A 1 77 ? -4.065 3.595 -7.902 1.00 95.31 77 GLY A O 1
ATOM 648 N N . ARG A 1 78 ? -2.361 2.151 -7.747 1.00 95.44 78 ARG A N 1
ATOM 649 C CA . ARG A 1 78 ? -3.217 0.951 -7.773 1.00 95.44 78 ARG A CA 1
ATOM 650 C C . ARG A 1 78 ? -4.205 0.882 -6.607 1.00 95.44 78 ARG A C 1
ATOM 652 O O . ARG A 1 78 ? -5.284 0.327 -6.778 1.00 95.44 78 ARG A O 1
ATOM 659 N N . PHE A 1 79 ? -3.850 1.403 -5.434 1.00 96.50 79 PHE A N 1
ATOM 660 C CA . PHE A 1 79 ? -4.760 1.458 -4.288 1.00 96.50 79 PHE A CA 1
ATOM 661 C C . PHE A 1 79 ? -5.887 2.461 -4.514 1.00 96.50 79 PHE A C 1
ATOM 663 O O . PHE A 1 79 ? -7.023 2.154 -4.171 1.00 96.50 79 PHE A O 1
ATOM 670 N N . VAL A 1 80 ? -5.595 3.603 -5.141 1.00 96.62 80 VAL A N 1
ATOM 671 C CA . VAL A 1 80 ? -6.622 4.571 -5.549 1.00 96.62 80 VAL A CA 1
ATOM 672 C C . VAL A 1 80 ? -7.535 3.971 -6.619 1.00 96.62 80 VAL A C 1
ATOM 674 O O . VAL A 1 80 ? -8.752 4.035 -6.472 1.00 96.62 80 VAL A O 1
ATOM 677 N N . ASP A 1 81 ? -6.969 3.327 -7.645 1.00 96.88 81 ASP A N 1
ATOM 678 C CA . ASP A 1 81 ? -7.740 2.712 -8.737 1.00 96.88 81 ASP A CA 1
ATOM 679 C C . ASP A 1 81 ? -8.724 1.633 -8.249 1.00 96.88 81 ASP A C 1
ATOM 681 O O . ASP A 1 81 ? -9.774 1.421 -8.853 1.00 96.88 81 ASP A O 1
ATOM 685 N N . GLU A 1 82 ? -8.377 0.925 -7.171 1.00 96.56 82 GLU A N 1
ATOM 686 C CA . GLU A 1 82 ? -9.189 -0.149 -6.588 1.00 96.56 82 GLU A CA 1
ATOM 687 C C . GLU A 1 82 ? -9.998 0.287 -5.351 1.00 96.56 82 GLU A C 1
ATOM 689 O O . GLU A 1 82 ? -10.580 -0.569 -4.684 1.00 96.56 82 GLU A O 1
ATOM 694 N N . ASP A 1 83 ? -10.036 1.590 -5.041 1.00 96.00 83 ASP A N 1
ATOM 695 C CA . ASP A 1 83 ? -10.712 2.165 -3.864 1.00 96.00 83 ASP A CA 1
ATOM 696 C C . ASP A 1 83 ? -10.318 1.470 -2.541 1.00 96.00 83 ASP A C 1
ATOM 698 O O . ASP A 1 83 ? -11.124 1.195 -1.646 1.00 96.00 83 ASP A O 1
ATOM 702 N N . LEU A 1 84 ? -9.034 1.127 -2.417 1.00 96.44 84 LEU A N 1
ATOM 703 C CA . LEU A 1 84 ? -8.489 0.522 -1.210 1.00 96.44 84 LEU A CA 1
ATOM 704 C C . LEU A 1 84 ? -8.121 1.626 -0.222 1.00 96.44 84 LEU A C 1
ATOM 706 O O . LEU A 1 84 ? -7.228 2.434 -0.474 1.00 96.44 84 LEU A O 1
ATOM 710 N N . SER A 1 85 ? -8.761 1.617 0.950 1.00 93.88 85 SER A N 1
ATOM 711 C CA . SER A 1 85 ? -8.462 2.544 2.049 1.00 93.88 85 SER A CA 1
ATOM 712 C C . SER A 1 85 ? -7.131 2.180 2.725 1.00 93.88 85 SER A C 1
ATOM 714 O O . SER A 1 85 ? -7.089 1.597 3.811 1.00 93.88 85 SER A O 1
ATOM 716 N N . ILE A 1 86 ? -6.028 2.445 2.025 1.00 96.44 86 ILE A N 1
ATOM 717 C CA . ILE A 1 86 ? -4.654 2.168 2.443 1.00 96.44 86 ILE A CA 1
ATOM 718 C C . ILE A 1 86 ? -3.845 3.454 2.308 1.00 96.44 86 ILE A C 1
ATOM 720 O O . ILE A 1 86 ? -3.688 3.997 1.217 1.00 96.44 86 ILE A O 1
ATOM 724 N N . GLU A 1 87 ? -3.278 3.925 3.413 1.00 95.62 87 GLU A N 1
ATOM 725 C CA . GLU A 1 87 ? -2.317 5.021 3.387 1.00 95.62 87 GLU A CA 1
ATOM 726 C C . GLU A 1 87 ? -0.971 4.497 2.865 1.00 95.62 87 GLU A C 1
ATOM 728 O O . GLU A 1 87 ? -0.371 3.602 3.461 1.00 95.62 87 GLU A O 1
ATOM 733 N N . CYS A 1 88 ? -0.494 5.030 1.743 1.00 94.75 88 CYS A N 1
ATOM 734 C CA . CYS A 1 88 ? 0.754 4.599 1.116 1.00 94.75 88 CYS A CA 1
ATOM 735 C C . CYS A 1 88 ? 1.873 5.602 1.429 1.00 94.75 88 CYS A C 1
ATOM 737 O O . CYS A 1 88 ? 1.871 6.722 0.914 1.00 94.75 88 CYS A O 1
ATOM 739 N N . VAL A 1 89 ? 2.833 5.212 2.272 1.00 95.00 89 VAL A N 1
ATOM 740 C CA . VAL A 1 89 ? 3.889 6.101 2.780 1.00 95.00 89 VAL A CA 1
ATOM 741 C C . VAL A 1 89 ? 5.255 5.653 2.276 1.00 95.00 89 VAL A C 1
ATOM 743 O O . VAL A 1 89 ? 5.644 4.494 2.419 1.00 95.00 89 VAL A O 1
ATOM 746 N N . PHE A 1 90 ? 6.016 6.595 1.729 1.00 92.19 90 PHE A N 1
ATOM 747 C CA . PHE A 1 90 ? 7.431 6.400 1.441 1.00 92.19 90 PHE A CA 1
ATOM 748 C C . PHE A 1 90 ? 8.259 6.703 2.700 1.00 92.19 90 PHE A C 1
ATOM 750 O O . PHE A 1 90 ? 8.186 7.807 3.239 1.00 92.19 90 PHE A O 1
ATOM 757 N N . TYR A 1 91 ? 9.017 5.716 3.180 1.00 87.38 91 TYR A N 1
ATOM 758 C CA . TYR A 1 91 ? 9.872 5.816 4.367 1.00 87.38 91 TYR A CA 1
ATOM 759 C C . TYR A 1 91 ? 11.205 5.095 4.080 1.00 87.38 91 TYR A C 1
ATOM 761 O O . TYR A 1 91 ? 11.274 3.874 4.249 1.00 87.38 91 TYR A O 1
ATOM 769 N N . PRO A 1 92 ? 12.208 5.809 3.532 1.00 76.19 92 PRO A N 1
ATOM 770 C CA . PRO A 1 92 ? 13.480 5.228 3.097 1.00 76.19 92 PRO A CA 1
ATOM 771 C C . PRO A 1 92 ? 14.386 4.760 4.241 1.00 76.19 92 PRO A C 1
ATOM 773 O O . PRO A 1 92 ? 14.326 5.353 5.341 1.00 76.19 92 PRO A O 1
#

Mean predicted aligned error: 3.79 Å

Radius of gyration: 13.11 Å; Cα contacts (8 Å, |Δi|>4): 138; chains: 1; bounding box: 29×20×37 Å